Protein AF-A0AA39TX56-F1 (afdb_monomer_lite)

Foldseek 3Di:
DQPLVVCLQVQREDPVVNVVVVHNHPHYDDPRPPDDDDDDDDDDDDPPDDDDVVCPVVVVVVCVPPNDDPNVDPPCPDDDDDDDDPVVVVVVVVVVVD

Secondary structure (DSSP, 8-state):
--HHHHHHHTTBS-HHHHGGGTPPPSB--TTTTT------------S-----TTHHHHHHHHHHHH--GGGGS-S----------HHHHHHHHHHH--

InterPro domains:
  IPR036188 FAD/NAD(P)-binding domain superfamily [G3DSA:3.50.50.60] (1-83)

pLDDT: mean 83.24, std 12.74, range [39.47, 95.5]

Radius of gyration: 24.63 Å; chains: 1; bounding box: 46×44×55 Å

Sequence (98 aa):
MDSSLILERSGIGAASILVKFGIKQVVDLPGGGKEYNDHANTVTTEAISSKHPELWDQLSRQCDMDGSRLMGGNGVDAVIKICPWEDEYWKELCRQTG

Structure (mmCIF, N/C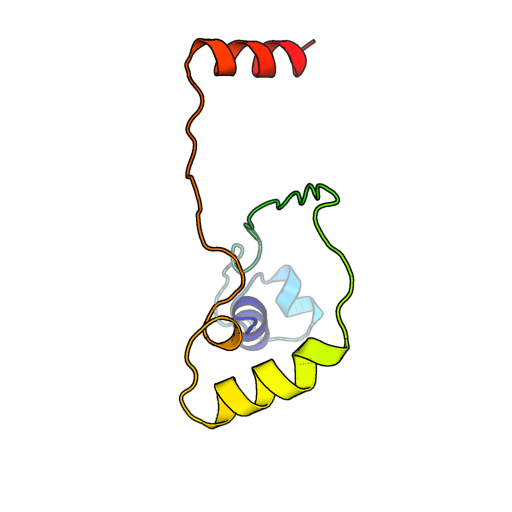A/C/O backbone):
data_AF-A0AA39TX56-F1
#
_entry.id   AF-A0AA39TX56-F1
#
loop_
_atom_site.group_PDB
_atom_site.id
_atom_site.type_symbol
_atom_site.label_atom_id
_atom_site.label_alt_id
_atom_site.label_comp_id
_atom_site.label_asym_id
_atom_site.label_entity_id
_atom_site.label_seq_id
_atom_site.pdbx_PDB_ins_code
_atom_site.Cartn_x
_atom_site.Cartn_y
_atom_site.Cartn_z
_atom_site.occupancy
_atom_site.B_iso_or_equiv
_atom_site.auth_seq_id
_atom_site.auth_comp_id
_atom_site.auth_asym_id
_atom_site.auth_atom_id
_atom_site.pdbx_PDB_model_num
ATOM 1 N N . MET A 1 1 ? -7.952 -9.279 1.676 1.00 51.56 1 MET A N 1
ATOM 2 C CA . MET A 1 1 ? -8.794 -10.152 2.524 1.00 51.56 1 MET A CA 1
ATOM 3 C C . MET A 1 1 ? -8.949 -9.452 3.859 1.00 51.56 1 MET A C 1
ATOM 5 O O . MET A 1 1 ? -7.935 -9.035 4.399 1.00 51.56 1 MET A O 1
ATOM 9 N N . ASP A 1 2 ? -10.175 -9.265 4.338 1.00 78.75 2 ASP A N 1
ATOM 10 C CA . ASP A 1 2 ? -10.456 -8.477 5.543 1.00 78.75 2 ASP A CA 1
ATOM 11 C C . ASP A 1 2 ? -10.579 -9.397 6.768 1.00 78.75 2 ASP A C 1
ATOM 13 O O . ASP A 1 2 ? -11.634 -9.973 7.044 1.00 78.75 2 ASP A O 1
ATOM 17 N N . SER A 1 3 ? -9.452 -9.630 7.441 1.00 85.50 3 SER A N 1
ATOM 18 C CA . SER A 1 3 ? -9.358 -10.552 8.578 1.00 85.50 3 SER A CA 1
ATOM 19 C C . SER A 1 3 ? -10.144 -10.064 9.795 1.00 85.50 3 SER A C 1
ATOM 21 O O . SER A 1 3 ? -10.747 -10.882 10.490 1.00 85.50 3 SER A O 1
ATOM 23 N N . SER A 1 4 ? -10.202 -8.750 10.022 1.00 87.12 4 SER A N 1
ATOM 24 C CA . SER A 1 4 ? -10.956 -8.145 11.125 1.00 87.12 4 SER A CA 1
ATOM 25 C C . SER A 1 4 ? -12.456 -8.422 10.991 1.00 87.12 4 SER A C 1
ATOM 27 O O . SER A 1 4 ? -13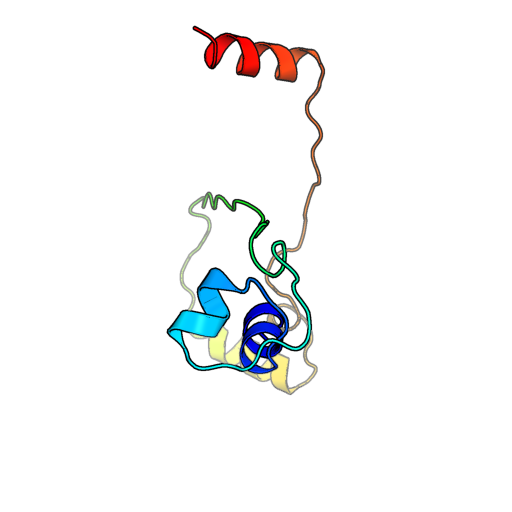.083 -8.880 11.944 1.00 87.12 4 SER A O 1
ATOM 29 N N . LEU A 1 5 ? -13.021 -8.271 9.786 1.00 89.12 5 LEU A N 1
ATOM 30 C CA . LEU A 1 5 ? -14.440 -8.566 9.539 1.00 89.12 5 LEU A CA 1
ATOM 31 C C . LEU A 1 5 ? -14.793 -10.051 9.712 1.00 89.12 5 LEU A C 1
ATOM 33 O O . LEU A 1 5 ? -15.907 -10.388 10.123 1.00 89.12 5 LEU A O 1
ATOM 37 N N . ILE A 1 6 ? -13.866 -10.962 9.398 1.00 91.56 6 ILE A N 1
ATOM 38 C CA . ILE A 1 6 ? -14.070 -12.402 9.618 1.00 91.56 6 ILE A CA 1
ATOM 39 C C . ILE A 1 6 ? -14.151 -12.708 11.119 1.00 91.56 6 ILE A C 1
ATOM 41 O O . ILE A 1 6 ? -15.013 -13.487 11.535 1.00 91.56 6 ILE A O 1
ATOM 45 N N . LEU A 1 7 ? -13.293 -12.087 11.932 1.00 90.19 7 LEU A N 1
ATOM 46 C CA . LEU A 1 7 ? -13.290 -12.262 13.386 1.00 90.19 7 LEU A CA 1
ATOM 47 C C . LEU A 1 7 ? -14.592 -11.758 14.015 1.00 90.19 7 LEU A C 1
ATOM 49 O O . LEU A 1 7 ? -15.234 -12.508 14.752 1.00 90.19 7 LEU A O 1
ATOM 53 N N . GLU A 1 8 ? -15.047 -10.558 13.652 1.00 89.69 8 GLU A N 1
ATOM 54 C CA . GLU A 1 8 ? -16.288 -9.994 14.196 1.00 89.69 8 GLU A CA 1
ATOM 55 C C . GLU A 1 8 ? -17.505 -10.864 13.857 1.00 89.69 8 GLU A C 1
ATOM 57 O O . GLU A 1 8 ? -18.311 -11.188 14.729 1.00 89.69 8 GLU A O 1
ATOM 62 N N . ARG A 1 9 ? -17.603 -11.352 12.613 1.00 91.06 9 ARG A N 1
ATOM 63 C CA . ARG A 1 9 ? -18.669 -12.285 12.201 1.00 91.06 9 ARG A CA 1
ATOM 64 C C . ARG A 1 9 ? -18.588 -13.649 12.885 1.00 91.06 9 ARG A C 1
ATOM 66 O O . ARG A 1 9 ? -19.598 -14.343 12.971 1.00 91.06 9 ARG A O 1
ATOM 73 N N . SER A 1 10 ? -17.412 -14.014 13.388 1.00 92.38 10 SER A N 1
ATOM 74 C CA . SER A 1 10 ? -17.182 -15.225 14.184 1.00 92.38 10 SER A CA 1
ATOM 75 C C . SER A 1 10 ? -17.427 -15.006 15.685 1.00 92.38 10 SER A C 1
ATOM 77 O O . SER A 1 10 ? -17.201 -15.915 16.480 1.00 92.38 10 SER A O 1
ATOM 79 N N . GLY A 1 11 ? -17.885 -13.815 16.092 1.00 89.31 11 GLY A N 1
ATOM 80 C CA . GLY A 1 11 ? -18.132 -13.467 17.492 1.00 89.31 11 GLY A CA 1
ATOM 81 C C . GLY A 1 11 ? -16.875 -13.072 18.268 1.00 89.31 11 GLY A C 1
ATOM 82 O O . GLY A 1 11 ? -16.897 -13.074 19.498 1.00 89.31 11 GLY A O 1
ATOM 83 N N . ILE A 1 12 ? -15.781 -12.744 17.578 1.00 91.06 12 ILE A N 1
ATOM 84 C CA . ILE A 1 12 ? -14.512 -12.307 18.169 1.00 91.06 12 ILE A CA 1
ATOM 85 C C . ILE A 1 12 ? -14.346 -10.815 17.880 1.00 91.06 12 ILE A C 1
ATOM 87 O O . ILE A 1 12 ? -14.022 -10.421 16.764 1.00 91.06 12 ILE A O 1
ATOM 91 N N . GLY A 1 13 ? -14.594 -9.973 18.879 1.00 88.44 13 GLY A N 1
ATOM 92 C CA . GLY A 1 13 ? -14.597 -8.521 18.709 1.00 88.44 13 GLY A CA 1
ATOM 93 C C . GLY A 1 13 ? -15.285 -7.807 19.866 1.00 88.44 13 GLY A C 1
ATOM 94 O O . GLY A 1 13 ? -15.666 -8.437 20.854 1.00 88.44 13 GLY A O 1
ATOM 95 N N . ALA A 1 14 ? -15.440 -6.489 19.753 1.00 90.00 14 ALA A N 1
ATOM 96 C CA . ALA A 1 14 ? -16.028 -5.675 20.813 1.00 90.00 14 ALA A CA 1
ATOM 97 C C . ALA A 1 14 ? -17.519 -5.991 21.021 1.00 90.00 14 ALA A C 1
ATOM 99 O O . ALA A 1 14 ? -18.316 -5.919 20.081 1.00 90.00 14 ALA A O 1
ATOM 100 N N . ALA A 1 15 ? -17.925 -6.235 22.271 1.00 88.75 15 ALA A N 1
ATOM 101 C CA . ALA A 1 15 ? -19.318 -6.544 22.622 1.00 88.75 15 ALA A CA 1
ATOM 102 C C . ALA A 1 15 ? -20.324 -5.499 22.100 1.00 88.75 15 ALA A C 1
ATOM 104 O O . ALA A 1 15 ? -21.400 -5.843 21.611 1.00 88.75 15 ALA A O 1
ATOM 105 N N . SER A 1 16 ? -19.952 -4.215 22.142 1.00 89.19 16 SER A N 1
ATOM 106 C CA . SER A 1 16 ? -20.783 -3.098 21.673 1.00 89.19 16 SER A CA 1
ATOM 107 C C . SER A 1 16 ? -21.072 -3.124 20.169 1.00 89.19 16 SER A C 1
ATOM 109 O O . SER A 1 16 ? -22.058 -2.528 19.732 1.00 89.19 16 SER A O 1
ATOM 111 N N . ILE A 1 17 ? -20.230 -3.796 19.379 1.00 88.31 17 ILE A N 1
ATOM 112 C CA . ILE A 1 17 ? -20.429 -4.015 17.944 1.00 88.31 17 ILE A CA 1
ATOM 113 C C . ILE A 1 17 ? -21.244 -5.295 17.749 1.00 88.31 17 ILE A C 1
ATOM 115 O O . ILE A 1 17 ? -22.297 -5.254 17.121 1.00 88.31 17 ILE A O 1
ATOM 119 N N . LEU A 1 18 ? -20.824 -6.408 18.360 1.00 91.38 18 LEU A N 1
ATOM 120 C CA . LEU A 1 18 ? -21.450 -7.724 18.175 1.00 91.38 18 LEU A CA 1
ATOM 121 C C . LEU A 1 18 ? -22.933 -7.756 18.584 1.00 91.38 18 LEU A C 1
ATOM 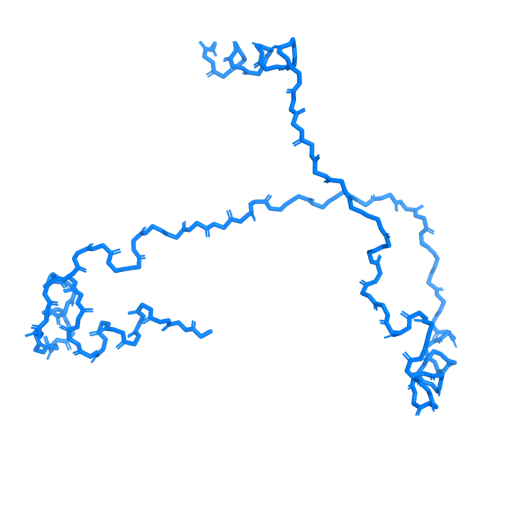123 O O . LEU A 1 18 ? -23.758 -8.316 17.860 1.00 91.38 18 LEU A O 1
ATOM 127 N N . VAL A 1 19 ? -23.295 -7.090 19.690 1.00 92.12 19 VAL A N 1
ATOM 128 C CA . VAL A 1 19 ? -24.687 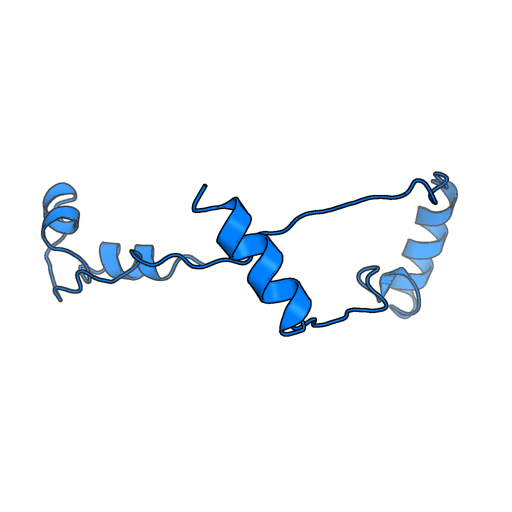-6.994 20.172 1.00 92.12 19 VAL A CA 1
ATOM 129 C C . VAL A 1 19 ? -25.595 -6.296 19.158 1.00 92.12 19 VAL A C 1
ATOM 131 O O . VAL A 1 19 ? -26.734 -6.721 18.973 1.00 92.12 19 VAL A O 1
ATOM 134 N N . LYS A 1 20 ? -25.101 -5.269 18.450 1.00 92.12 20 LYS A N 1
ATOM 135 C CA . LYS A 1 20 ? -25.890 -4.550 17.432 1.00 92.12 20 LYS A CA 1
ATOM 136 C C . LYS A 1 20 ? -26.285 -5.448 16.260 1.00 92.12 20 LYS A C 1
ATOM 138 O O . LYS A 1 20 ? -27.311 -5.204 15.635 1.00 92.12 20 LYS A O 1
ATOM 143 N N . PHE A 1 21 ? -25.486 -6.475 15.982 1.00 92.25 21 PHE A N 1
ATOM 144 C CA . PHE A 1 21 ? -25.690 -7.399 14.867 1.00 92.25 21 PHE A CA 1
ATOM 145 C C . PHE A 1 21 ? -26.235 -8.767 15.301 1.00 92.25 21 PHE A C 1
ATOM 147 O O . PHE A 1 21 ? -26.311 -9.679 14.482 1.00 92.25 21 PHE A O 1
ATOM 154 N N . GLY A 1 22 ? -26.625 -8.928 16.572 1.00 92.69 22 GLY A N 1
ATOM 155 C CA . GLY A 1 22 ? -27.171 -10.189 17.086 1.00 92.69 22 GLY A CA 1
ATOM 156 C C . GLY A 1 22 ? -26.162 -11.341 17.099 1.00 92.69 22 GLY A C 1
ATOM 157 O O . GLY A 1 22 ? -26.556 -12.507 17.094 1.00 92.69 22 GLY A O 1
ATOM 158 N N . ILE A 1 23 ? -24.862 -11.036 17.101 1.00 93.56 23 ILE A N 1
ATOM 159 C CA . ILE A 1 23 ? -23.802 -12.042 17.091 1.00 93.56 23 ILE A CA 1
ATOM 160 C C . ILE A 1 23 ? -23.480 -12.418 18.534 1.00 93.56 23 ILE A C 1
ATOM 162 O O . ILE A 1 23 ? -23.156 -11.562 19.360 1.00 93.56 23 ILE A O 1
ATOM 166 N N . LYS A 1 24 ? -23.538 -13.718 18.844 1.00 94.31 24 LYS A N 1
ATOM 167 C CA . LYS A 1 24 ? -23.096 -14.227 20.144 1.00 94.31 24 LYS A CA 1
ATOM 168 C C . LYS A 1 24 ? -21.591 -14.010 20.272 1.00 94.31 24 LYS A C 1
ATOM 170 O O . LYS A 1 24 ? -20.815 -14.573 19.505 1.00 94.31 24 LYS A O 1
ATOM 175 N N . GLN A 1 25 ? -21.192 -13.234 21.271 1.00 92.12 25 GLN A N 1
ATOM 176 C CA . GLN A 1 25 ? -19.784 -13.033 21.570 1.00 92.12 25 GLN A CA 1
ATOM 177 C C . GLN A 1 25 ? -19.145 -14.340 22.061 1.00 92.12 25 GLN A C 1
ATOM 179 O O . GLN A 1 25 ? -19.660 -15.001 22.966 1.00 92.12 25 GLN A O 1
ATOM 184 N N . VAL A 1 26 ? -18.029 -14.701 21.434 1.00 93.62 26 VAL A N 1
ATOM 185 C CA . VAL A 1 26 ? -17.161 -15.827 21.790 1.00 93.62 26 VAL A CA 1
ATOM 186 C C . VAL A 1 26 ? -15.950 -15.314 22.568 1.00 93.62 26 VAL A C 1
ATOM 188 O O . VAL A 1 26 ? -15.622 -15.872 23.610 1.00 93.62 26 VAL A O 1
ATOM 191 N N . VAL A 1 27 ? -15.316 -14.234 22.094 1.00 90.69 27 VAL A N 1
ATOM 192 C CA . VAL A 1 27 ? -14.167 -13.586 22.746 1.00 90.69 27 VAL A CA 1
ATOM 193 C C . VAL A 1 27 ? -14.311 -12.070 22.644 1.00 90.69 27 VAL A C 1
ATOM 195 O O . VAL A 1 27 ? -14.583 -11.539 21.565 1.00 90.69 27 VAL A O 1
ATOM 198 N N . ASP A 1 28 ? -14.104 -11.369 23.758 1.00 88.00 28 ASP A N 1
ATOM 199 C CA . ASP A 1 28 ? -14.047 -9.908 23.773 1.00 88.00 28 ASP A CA 1
ATOM 200 C C . ASP A 1 28 ? -12.642 -9.430 23.401 1.00 88.00 28 ASP A C 1
ATOM 202 O O . ASP A 1 28 ? -11.689 -9.595 24.161 1.00 88.00 28 ASP A O 1
ATOM 206 N N . LEU A 1 29 ? -12.512 -8.869 22.197 1.00 84.62 29 LEU A N 1
ATOM 207 C CA . LEU A 1 29 ? -11.252 -8.341 21.678 1.00 84.62 29 LEU A CA 1
ATOM 208 C C . LEU A 1 29 ? -11.460 -6.902 21.183 1.00 84.62 29 LEU A C 1
ATOM 210 O O . LEU A 1 29 ? -11.663 -6.673 19.989 1.00 84.62 29 LEU A O 1
ATOM 214 N N . PRO A 1 30 ? -11.413 -5.902 22.080 1.00 71.06 30 PRO A N 1
ATOM 215 C CA . PRO A 1 30 ? -11.781 -4.529 21.752 1.00 71.06 30 PRO A CA 1
ATOM 216 C C . PRO A 1 30 ? -10.779 -3.800 20.845 1.00 71.06 30 PRO A C 1
ATOM 218 O O . PRO A 1 30 ? -11.076 -2.672 20.461 1.00 71.06 30 PRO A O 1
ATOM 221 N N . GLY A 1 31 ? -9.624 -4.393 20.518 1.00 67.94 31 GLY A N 1
ATOM 222 C CA . GLY A 1 31 ? -8.612 -3.832 19.610 1.00 67.94 31 GLY A CA 1
ATOM 223 C C . GLY A 1 31 ? -8.647 -4.386 18.180 1.00 67.94 31 GLY A C 1
ATOM 224 O O . GLY A 1 31 ? -7.952 -3.861 17.314 1.00 67.94 31 GLY A O 1
ATOM 225 N N . GLY A 1 32 ? -9.451 -5.424 17.911 1.00 69.75 32 GLY A N 1
ATOM 226 C CA . GLY A 1 32 ? -9.564 -5.999 16.570 1.00 69.75 32 GLY A CA 1
ATOM 227 C C . GLY A 1 32 ? -10.046 -4.948 15.568 1.00 69.75 32 GLY A C 1
ATOM 228 O O . GLY A 1 32 ? -11.141 -4.419 15.718 1.00 69.75 32 GLY A O 1
ATOM 229 N N . GLY A 1 33 ? -9.209 -4.603 14.587 1.00 68.44 33 GLY A N 1
ATOM 230 C CA . GLY A 1 33 ? -9.559 -3.675 13.506 1.00 68.44 33 GLY A CA 1
ATOM 231 C C . GLY A 1 33 ? -9.547 -2.175 13.839 1.00 68.44 33 GLY A C 1
ATOM 232 O O . GLY A 1 33 ? -9.916 -1.389 12.973 1.00 68.44 33 GLY A O 1
ATOM 233 N N . LYS A 1 34 ? -9.128 -1.745 15.041 1.00 75.69 34 LYS A N 1
ATOM 234 C CA . LYS A 1 34 ? -9.162 -0.313 15.424 1.00 75.69 34 LYS A CA 1
ATOM 235 C C . LYS A 1 34 ? -7.955 0.513 14.987 1.00 75.69 34 LYS A C 1
ATOM 237 O O . LYS A 1 34 ? -8.092 1.711 14.767 1.00 75.69 34 LYS A O 1
ATOM 242 N N . GLU A 1 35 ? -6.789 -0.108 14.871 1.00 83.44 35 GLU A N 1
ATOM 243 C CA . GLU A 1 35 ? -5.533 0.574 14.541 1.00 83.44 35 GLU A CA 1
ATOM 244 C C . GLU A 1 35 ? -5.136 0.267 13.099 1.00 83.44 35 GLU A C 1
ATOM 246 O O . GLU A 1 35 ? -4.181 -0.462 12.823 1.00 83.44 35 GLU A O 1
ATOM 251 N N . TYR A 1 36 ? -5.920 0.800 12.160 1.00 83.81 36 TYR A N 1
ATOM 252 C CA . TYR A 1 36 ? -5.554 0.729 10.754 1.00 83.81 36 TYR A CA 1
ATOM 253 C C . TYR A 1 36 ? -4.360 1.651 10.495 1.00 83.81 36 TYR A C 1
ATOM 255 O O . TYR A 1 36 ? -4.456 2.865 10.657 1.00 83.81 36 TYR A O 1
ATOM 263 N N . ASN A 1 37 ? -3.237 1.056 10.106 1.00 88.12 37 ASN A N 1
ATOM 264 C CA . ASN A 1 37 ? -2.019 1.763 9.739 1.00 88.12 37 ASN A CA 1
ATOM 265 C C . ASN A 1 37 ? -1.731 1.491 8.263 1.00 88.12 37 ASN A C 1
ATOM 267 O O . ASN A 1 37 ? -1.727 0.333 7.842 1.00 88.12 37 ASN A O 1
ATOM 271 N N . ASP A 1 38 ? -1.472 2.550 7.501 1.00 92.25 38 ASP A N 1
ATOM 272 C CA . ASP A 1 38 ? -1.079 2.473 6.094 1.00 92.25 38 ASP A CA 1
ATOM 273 C C . ASP A 1 38 ? 0.004 3.517 5.782 1.00 92.25 38 ASP A C 1
ATOM 275 O O . ASP A 1 38 ? 0.262 4.430 6.571 1.00 92.25 38 ASP A O 1
ATOM 279 N N . HIS A 1 39 ? 0.650 3.380 4.628 1.00 92.19 39 HIS A N 1
ATOM 280 C CA . HIS A 1 39 ? 1.606 4.349 4.114 1.00 92.19 39 HIS A CA 1
ATOM 281 C C . HIS A 1 39 ? 0.861 5.474 3.393 1.00 92.19 39 HIS A C 1
ATOM 283 O O . HIS A 1 39 ? 0.181 5.253 2.389 1.00 92.19 39 HIS A O 1
ATOM 289 N N . ALA A 1 40 ? 1.018 6.706 3.877 1.00 93.12 40 ALA A N 1
ATOM 290 C CA . ALA A 1 40 ? 0.538 7.879 3.161 1.00 93.12 40 ALA A CA 1
ATOM 291 C C . ALA A 1 40 ? 1.395 8.100 1.904 1.00 93.12 40 ALA A C 1
ATOM 293 O O . ALA A 1 40 ? 2.577 8.431 1.997 1.00 93.12 40 ALA A O 1
ATOM 294 N N . ASN A 1 41 ? 0.792 7.912 0.730 1.00 92.50 41 ASN A N 1
ATOM 295 C CA . ASN A 1 41 ? 1.481 8.039 -0.550 1.00 92.50 41 ASN A CA 1
ATOM 296 C C . ASN A 1 41 ? 1.214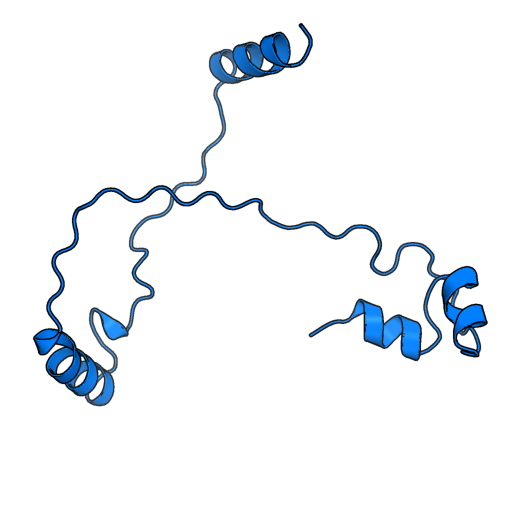 9.400 -1.202 1.00 92.50 41 ASN A C 1
ATOM 298 O O . ASN A 1 41 ? 0.067 9.832 -1.313 1.00 92.50 41 ASN A O 1
ATOM 302 N N . THR A 1 42 ? 2.275 10.016 -1.722 1.00 93.06 42 THR A N 1
ATOM 303 C CA . THR A 1 42 ? 2.215 11.222 -2.559 1.00 93.06 42 THR A CA 1
ATOM 304 C C . THR A 1 42 ? 2.873 10.915 -3.898 1.00 93.06 42 THR A C 1
ATOM 306 O O . THR A 1 42 ? 3.967 10.357 -3.931 1.00 93.06 42 THR A O 1
ATOM 309 N N . VAL A 1 43 ? 2.220 11.279 -5.004 1.00 90.75 43 VAL A N 1
ATOM 310 C CA . VAL A 1 43 ? 2.742 11.059 -6.360 1.00 90.75 43 VAL A CA 1
ATOM 311 C C . VAL A 1 43 ? 3.012 12.405 -7.017 1.00 90.75 43 VAL A C 1
ATOM 313 O O . VAL A 1 43 ? 2.094 13.194 -7.230 1.00 90.75 43 VAL A O 1
ATOM 316 N N . THR A 1 44 ? 4.271 12.653 -7.364 1.00 88.19 44 THR A N 1
ATOM 317 C CA . THR A 1 44 ? 4.688 13.799 -8.175 1.00 88.19 44 THR A CA 1
ATOM 318 C C . THR A 1 44 ? 5.147 13.304 -9.537 1.00 88.19 44 THR A C 1
ATOM 320 O O . THR A 1 44 ? 6.015 12.439 -9.624 1.00 88.19 44 THR A O 1
ATOM 323 N N . THR A 1 45 ? 4.558 13.838 -10.605 1.00 84.94 45 THR A N 1
ATOM 324 C CA . THR A 1 45 ? 4.883 13.452 -11.982 1.00 84.94 45 THR A CA 1
ATOM 325 C C . THR A 1 45 ? 5.540 14.609 -12.713 1.00 84.94 45 THR A C 1
ATOM 327 O O . THR A 1 45 ? 4.953 15.687 -12.808 1.00 84.94 45 THR A O 1
ATOM 330 N N . GLU A 1 46 ? 6.705 14.367 -13.298 1.00 84.12 46 GLU A N 1
ATOM 331 C CA . GLU A 1 46 ? 7.288 15.260 -14.295 1.00 84.12 46 GLU A CA 1
ATOM 332 C C . GLU A 1 46 ? 6.877 14.794 -15.696 1.00 84.12 46 GLU A C 1
ATOM 334 O O . GLU A 1 46 ? 6.790 13.594 -15.974 1.00 84.12 46 GLU A O 1
ATOM 339 N N . ALA A 1 47 ? 6.576 15.735 -16.592 1.00 77.06 47 ALA A N 1
ATOM 340 C CA . ALA A 1 47 ? 6.157 15.417 -17.952 1.00 77.06 47 ALA A CA 1
ATOM 341 C C . ALA A 1 47 ? 7.363 14.965 -18.793 1.00 77.06 47 ALA A C 1
ATOM 343 O O . ALA A 1 47 ? 7.985 15.763 -19.486 1.00 77.06 47 ALA A O 1
ATOM 344 N N . ILE A 1 48 ? 7.680 13.671 -18.725 1.00 70.12 48 ILE A N 1
ATOM 345 C CA . ILE A 1 48 ? 8.724 13.024 -19.542 1.00 70.12 48 ILE A CA 1
ATOM 346 C C . ILE A 1 48 ? 8.096 12.037 -20.552 1.00 70.12 48 ILE A C 1
ATOM 348 O O . ILE A 1 48 ? 8.787 11.390 -21.333 1.00 70.12 48 ILE A O 1
ATOM 352 N N . SER A 1 49 ? 6.764 11.915 -20.582 1.00 65.38 49 SER A N 1
ATOM 353 C CA . SER A 1 49 ? 6.069 10.922 -21.404 1.00 65.38 49 SER A CA 1
ATOM 354 C C . SER A 1 49 ? 5.512 11.495 -22.710 1.00 65.38 49 SER A C 1
ATOM 356 O O . SER A 1 49 ? 4.825 12.515 -22.739 1.00 65.38 49 SER A O 1
ATOM 358 N N . SER A 1 50 ? 5.768 10.777 -23.804 1.00 71.81 50 SER A N 1
ATOM 359 C CA . SER A 1 50 ? 5.007 10.866 -25.055 1.00 71.81 50 SER A CA 1
ATOM 360 C C . SER A 1 50 ? 4.181 9.590 -25.207 1.00 71.81 50 SER A C 1
ATOM 362 O O . SER A 1 50 ? 4.636 8.503 -24.850 1.00 71.81 50 SER A O 1
ATOM 364 N N . LYS A 1 51 ? 2.938 9.705 -25.684 1.00 76.94 51 LYS A N 1
ATOM 365 C CA . LYS A 1 51 ? 2.075 8.534 -25.893 1.00 76.94 51 LYS A CA 1
ATOM 366 C C . LYS A 1 51 ? 2.471 7.837 -27.193 1.00 76.94 51 LYS A C 1
ATOM 368 O O . LYS A 1 51 ? 2.375 8.449 -28.250 1.00 76.94 51 LYS A O 1
ATOM 373 N N . HIS A 1 52 ? 2.827 6.560 -27.090 1.00 83.44 52 HIS A N 1
ATOM 374 C CA . HIS A 1 52 ? 3.193 5.692 -28.211 1.00 83.44 52 HIS A CA 1
ATOM 375 C C . HIS A 1 52 ? 2.286 4.453 -28.239 1.00 83.44 52 HIS A C 1
ATOM 377 O O . HIS A 1 52 ? 2.693 3.372 -27.804 1.00 83.44 52 HIS A O 1
ATOM 383 N N . PRO A 1 53 ? 1.012 4.603 -28.649 1.00 81.62 53 PRO A N 1
ATOM 384 C CA . PRO A 1 53 ? 0.049 3.502 -28.659 1.00 81.62 53 PRO A CA 1
ATOM 385 C C . PRO A 1 53 ? 0.486 2.319 -29.539 1.00 81.62 53 PRO A C 1
ATOM 387 O O . PRO A 1 53 ? 0.086 1.190 -29.280 1.00 81.62 53 PRO A O 1
ATOM 390 N N . GLU A 1 54 ? 1.336 2.553 -30.536 1.00 85.19 54 GLU A N 1
ATOM 391 C CA . GLU A 1 54 ? 1.919 1.532 -31.406 1.00 85.19 54 GLU A CA 1
ATOM 392 C C . GLU A 1 54 ? 2.814 0.523 -30.669 1.00 85.19 54 GLU A C 1
ATOM 394 O O . GLU A 1 54 ? 3.006 -0.593 -31.150 1.00 85.19 54 GLU A O 1
ATOM 399 N N . LEU A 1 55 ? 3.345 0.878 -29.493 1.00 87.94 55 LEU A N 1
ATOM 400 C CA . LEU A 1 55 ? 4.234 -0.004 -28.733 1.00 87.94 55 LEU A CA 1
ATOM 401 C C . LEU A 1 55 ? 3.482 -1.143 -28.033 1.00 87.94 55 LEU A C 1
ATOM 403 O O . LEU A 1 55 ? 4.099 -2.159 -27.716 1.00 87.94 55 LEU A O 1
ATOM 407 N N . TRP A 1 56 ? 2.168 -1.023 -27.818 1.00 87.50 56 TRP A N 1
ATOM 408 C CA . TRP A 1 56 ? 1.391 -2.028 -27.083 1.00 87.50 56 TRP A CA 1
ATOM 409 C C . TRP A 1 56 ? 1.428 -3.411 -27.738 1.00 87.50 56 TRP A C 1
ATOM 411 O O . TRP A 1 56 ? 1.672 -4.402 -27.047 1.00 87.50 56 TRP A O 1
ATOM 421 N N . ASP A 1 57 ? 1.262 -3.486 -29.059 1.00 90.31 57 ASP A N 1
ATOM 422 C CA . ASP A 1 57 ? 1.297 -4.758 -29.792 1.00 90.31 57 ASP A CA 1
ATOM 423 C C . ASP A 1 57 ? 2.683 -5.410 -29.726 1.00 90.31 57 ASP A C 1
ATOM 425 O O . ASP A 1 57 ? 2.806 -6.627 -29.567 1.00 90.31 57 ASP A O 1
ATOM 429 N N . GLN A 1 58 ? 3.743 -4.604 -29.827 1.00 89.56 58 GLN A N 1
ATOM 430 C CA . GLN A 1 58 ? 5.120 -5.087 -29.759 1.00 89.56 58 GLN A CA 1
ATOM 431 C C . GLN A 1 58 ? 5.456 -5.625 -28.364 1.00 89.56 58 GLN A C 1
ATOM 433 O O . GLN A 1 58 ? 6.013 -6.718 -28.241 1.00 89.56 58 GLN A O 1
ATOM 438 N N . LEU A 1 59 ? 5.113 -4.868 -27.320 1.00 89.94 59 LEU A N 1
ATOM 439 C CA . LEU A 1 59 ? 5.385 -5.224 -25.930 1.00 89.94 59 LEU A CA 1
ATOM 440 C C . LEU A 1 59 ? 4.585 -6.452 -25.484 1.00 89.94 59 LEU A C 1
ATOM 442 O O . LEU A 1 59 ? 5.133 -7.306 -24.790 1.00 89.94 59 LEU A O 1
ATOM 446 N N . SER A 1 60 ? 3.335 -6.582 -25.936 1.00 89.44 60 SER A N 1
ATOM 447 C CA . SER A 1 60 ? 2.490 -7.744 -25.632 1.00 89.44 60 SER A CA 1
ATOM 448 C C . SER A 1 60 ? 3.053 -9.023 -26.252 1.00 89.44 60 SER A C 1
ATOM 450 O O . SER A 1 60 ? 3.262 -10.003 -25.546 1.00 89.44 60 SER A O 1
ATOM 452 N N . ARG A 1 61 ? 3.423 -8.994 -27.544 1.00 90.38 61 ARG A N 1
ATOM 453 C CA . ARG A 1 61 ? 4.050 -10.153 -28.208 1.00 90.38 61 ARG A CA 1
ATOM 454 C C . ARG A 1 61 ? 5.353 -10.564 -27.538 1.00 90.38 61 ARG A C 1
ATOM 456 O O . ARG A 1 61 ? 5.638 -11.750 -27.432 1.00 90.38 61 ARG A O 1
ATOM 463 N N . GLN A 1 62 ? 6.161 -9.593 -27.113 1.00 88.06 62 GLN A N 1
ATOM 464 C CA . GLN A 1 62 ? 7.382 -9.891 -26.377 1.00 88.06 62 GLN A CA 1
ATOM 465 C C . GLN A 1 62 ? 7.080 -10.566 -25.030 1.00 88.06 62 GLN A C 1
ATOM 467 O O . GLN A 1 62 ? 7.706 -11.571 -24.706 1.00 88.06 62 GLN A O 1
ATOM 472 N N . CYS A 1 63 ? 6.095 -10.059 -24.289 1.00 90.56 63 CYS A N 1
ATOM 473 C CA . CYS A 1 63 ? 5.657 -10.669 -23.039 1.00 90.56 63 CYS A CA 1
ATOM 474 C C . CYS A 1 63 ? 5.201 -12.126 -23.234 1.00 90.56 63 CYS A C 1
ATOM 476 O O . CYS A 1 63 ? 5.586 -12.985 -22.445 1.00 90.56 63 CYS A O 1
ATOM 478 N N . ASP A 1 64 ? 4.445 -12.419 -24.297 1.00 92.25 64 ASP A N 1
ATOM 479 C CA . ASP A 1 64 ? 3.956 -13.774 -24.596 1.00 92.25 64 ASP A CA 1
ATOM 480 C C . ASP A 1 64 ? 5.077 -14.755 -24.970 1.00 92.25 64 ASP A C 1
ATOM 482 O O . ASP A 1 64 ? 4.962 -15.955 -24.721 1.00 92.25 64 ASP A O 1
ATOM 486 N N . MET A 1 65 ? 6.156 -14.266 -25.589 1.00 91.12 65 MET A N 1
ATOM 487 C CA . MET A 1 65 ? 7.272 -15.115 -26.012 1.00 91.12 65 MET A CA 1
ATOM 488 C C . MET A 1 65 ? 8.144 -15.568 -24.842 1.00 91.12 65 MET A C 1
ATOM 490 O O . MET A 1 65 ? 8.502 -16.743 -24.773 1.00 91.12 65 MET A O 1
ATOM 494 N N . ASP A 1 66 ? 8.539 -14.648 -23.960 1.00 88.62 66 ASP A N 1
ATOM 495 C CA . ASP A 1 66 ? 9.524 -14.945 -22.912 1.00 88.62 66 ASP A CA 1
ATOM 496 C C . ASP A 1 66 ? 9.315 -14.191 -21.590 1.00 88.62 66 ASP A C 1
ATOM 498 O O . ASP A 1 66 ? 10.091 -14.380 -20.652 1.00 88.62 66 ASP A O 1
ATOM 502 N N . GLY A 1 67 ? 8.286 -13.342 -21.490 1.00 86.06 67 GLY A N 1
ATOM 503 C CA . GLY A 1 67 ? 8.012 -12.527 -20.302 1.00 86.06 67 GLY A CA 1
ATOM 504 C C . GLY A 1 67 ? 9.120 -11.526 -19.954 1.00 86.06 67 GLY A C 1
ATOM 505 O O . GLY A 1 67 ? 9.126 -10.971 -18.856 1.00 86.06 67 GLY A O 1
ATOM 506 N N . SER A 1 68 ? 10.084 -11.311 -20.852 1.00 83.00 68 SER A N 1
ATOM 507 C CA . SER A 1 68 ? 11.263 -10.493 -20.591 1.00 83.00 68 SER A CA 1
ATOM 508 C C . SER A 1 68 ? 11.034 -9.010 -20.907 1.00 83.00 68 SER A C 1
ATOM 510 O O . SER A 1 68 ? 10.071 -8.607 -21.563 1.00 83.00 68 SER A O 1
ATOM 512 N N . ARG A 1 69 ? 11.997 -8.180 -20.483 1.00 84.25 69 ARG A N 1
ATOM 513 C CA . ARG A 1 69 ? 12.057 -6.727 -20.725 1.00 84.25 69 ARG A CA 1
ATOM 514 C C . ARG A 1 69 ? 10.910 -5.959 -20.057 1.00 84.25 69 ARG A C 1
ATOM 516 O O . ARG A 1 69 ? 10.564 -6.243 -18.918 1.00 84.25 69 ARG A O 1
ATOM 523 N N . LEU A 1 70 ? 10.390 -4.929 -20.727 1.00 88.19 70 LEU A N 1
ATOM 524 C CA . LEU A 1 70 ? 9.580 -3.867 -20.126 1.00 88.19 70 LEU A CA 1
ATOM 525 C C . LEU A 1 70 ? 8.296 -4.384 -19.462 1.00 88.19 70 LEU A C 1
ATOM 527 O O . LEU A 1 70 ? 7.947 -3.907 -18.390 1.00 88.19 70 LEU A O 1
ATOM 531 N N . MET A 1 71 ? 7.633 -5.384 -20.051 1.00 89.38 71 MET A N 1
ATOM 532 C CA . MET A 1 71 ? 6.407 -5.971 -19.485 1.00 89.38 71 MET A CA 1
ATOM 533 C C . MET A 1 71 ? 6.673 -6.961 -18.342 1.00 89.38 71 MET A C 1
ATOM 535 O O . MET A 1 71 ? 5.743 -7.333 -17.634 1.00 89.38 71 MET A O 1
ATOM 539 N N . GLY A 1 72 ? 7.930 -7.368 -18.140 1.00 89.12 72 GLY A N 1
ATOM 540 C CA . GLY A 1 72 ? 8.355 -8.156 -16.981 1.00 89.12 72 GLY A CA 1
ATOM 541 C C . GLY A 1 72 ? 8.643 -7.309 -15.733 1.00 89.12 72 GLY A C 1
ATOM 542 O O . GLY A 1 72 ? 8.922 -7.867 -14.674 1.00 89.12 72 GLY A O 1
ATOM 543 N N . GLY A 1 73 ? 8.597 -5.976 -15.845 1.00 88.81 73 GLY A N 1
ATOM 544 C CA . GLY A 1 73 ? 8.792 -5.031 -14.744 1.00 88.81 73 GLY A CA 1
ATOM 545 C C . GLY A 1 73 ? 7.505 -4.298 -14.356 1.00 88.81 73 GLY A C 1
ATOM 546 O O . GLY A 1 73 ? 6.516 -4.303 -15.083 1.00 88.81 73 G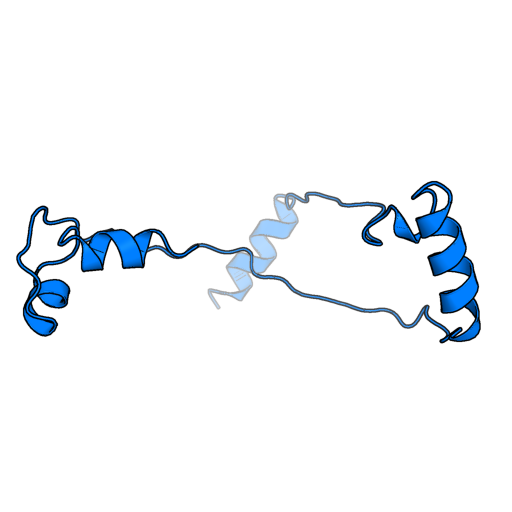LY A O 1
ATOM 547 N N . ASN A 1 74 ? 7.520 -3.627 -13.203 1.00 91.00 74 ASN A N 1
ATOM 548 C CA . ASN A 1 74 ? 6.408 -2.786 -12.733 1.00 91.00 74 ASN A CA 1
ATOM 549 C C . ASN A 1 74 ? 6.603 -1.286 -13.046 1.00 91.00 74 ASN A C 1
ATOM 551 O O . ASN A 1 74 ? 5.787 -0.468 -12.626 1.00 91.00 74 ASN A O 1
ATOM 555 N N . GLY A 1 75 ? 7.684 -0.928 -13.751 1.00 89.75 75 GLY A N 1
ATOM 556 C CA . GLY A 1 75 ? 8.038 0.455 -14.088 1.00 89.75 75 GLY A CA 1
ATOM 557 C C . GLY A 1 75 ? 8.741 1.243 -12.976 1.00 89.75 75 GLY A C 1
ATOM 558 O O . GLY A 1 75 ? 8.927 2.447 -13.128 1.00 89.75 75 GLY A O 1
ATOM 559 N N . VAL A 1 76 ? 9.129 0.600 -11.867 1.00 92.31 76 VAL A N 1
ATOM 560 C CA . VAL A 1 76 ? 9.894 1.218 -10.774 1.00 92.31 76 VAL A CA 1
ATOM 561 C C . VAL A 1 76 ? 11.278 0.574 -10.692 1.00 92.31 76 VAL A C 1
ATOM 563 O O . VAL A 1 76 ? 11.474 -0.424 -10.001 1.00 92.31 76 VAL A O 1
ATOM 566 N N . ASP A 1 77 ? 12.246 1.166 -11.392 1.00 94.06 77 ASP A N 1
ATOM 567 C CA . ASP A 1 77 ? 13.607 0.618 -11.492 1.00 94.06 77 ASP A CA 1
ATOM 568 C C . ASP A 1 77 ? 14.525 1.014 -10.318 1.00 94.06 77 ASP A C 1
ATOM 570 O O . ASP A 1 77 ? 15.549 0.372 -10.085 1.00 94.06 77 ASP A O 1
ATOM 574 N N . ALA A 1 78 ? 14.179 2.065 -9.562 1.00 95.19 78 ALA A N 1
ATOM 575 C CA . ALA A 1 78 ? 14.963 2.544 -8.422 1.00 95.19 78 ALA A CA 1
ATOM 576 C C . ALA A 1 78 ? 14.071 3.079 -7.293 1.00 95.19 78 ALA A C 1
ATOM 578 O O . ALA A 1 78 ? 13.088 3.778 -7.535 1.00 95.19 78 ALA A O 1
ATOM 579 N N . VAL A 1 79 ? 14.446 2.776 -6.047 1.00 95.06 79 VAL A N 1
ATOM 580 C CA . VAL A 1 79 ? 13.753 3.227 -4.831 1.00 95.06 79 VAL A CA 1
ATOM 581 C C . VAL A 1 79 ? 14.787 3.586 -3.769 1.00 95.06 79 VAL A C 1
ATOM 583 O O . VAL A 1 79 ? 15.782 2.881 -3.603 1.00 95.06 79 VAL A O 1
ATOM 586 N N . ILE A 1 80 ? 14.533 4.660 -3.022 1.00 95.50 80 ILE A N 1
ATOM 587 C CA . ILE A 1 80 ? 15.353 5.074 -1.881 1.00 95.50 80 ILE A CA 1
ATOM 588 C C . ILE A 1 80 ? 14.517 5.085 -0.600 1.00 95.50 80 ILE A C 1
ATOM 590 O O . ILE A 1 80 ? 13.346 5.459 -0.610 1.00 95.50 80 ILE A O 1
ATOM 594 N N . LYS A 1 81 ? 15.132 4.692 0.518 1.00 94.50 81 LYS A N 1
ATOM 595 C CA . LYS A 1 81 ? 14.585 4.884 1.864 1.00 94.50 81 LYS A CA 1
ATOM 596 C C . LYS A 1 81 ? 15.387 5.993 2.531 1.00 94.50 81 LYS A C 1
ATOM 598 O O . LYS A 1 81 ? 16.588 5.834 2.729 1.00 94.50 81 LYS A O 1
ATOM 603 N N . ILE A 1 82 ? 14.732 7.103 2.845 1.00 90.75 82 ILE A N 1
ATOM 604 C CA . ILE A 1 82 ? 15.377 8.288 3.415 1.00 90.75 82 ILE A CA 1
ATOM 605 C C . ILE A 1 82 ? 15.143 8.365 4.924 1.00 90.75 82 ILE A C 1
ATOM 607 O O . ILE A 1 82 ? 14.094 7.960 5.422 1.00 90.75 82 ILE A O 1
ATOM 611 N N . CYS A 1 83 ? 16.134 8.887 5.640 1.00 87.19 83 CYS A N 1
ATOM 612 C CA . CYS A 1 83 ? 16.022 9.306 7.030 1.00 87.19 83 CYS A CA 1
ATOM 613 C C . CYS A 1 83 ? 16.531 10.752 7.095 1.00 87.19 83 CYS A C 1
ATOM 615 O O . CYS A 1 83 ? 17.642 10.983 6.616 1.00 87.19 83 CYS A O 1
ATOM 617 N N . PRO A 1 84 ? 15.753 11.707 7.629 1.00 88.25 84 PRO A N 1
ATOM 618 C CA . PRO A 1 84 ? 16.188 13.098 7.729 1.00 88.25 84 PRO A CA 1
ATOM 619 C C . PRO A 1 84 ? 17.425 13.263 8.617 1.00 88.25 84 PRO A C 1
ATOM 621 O O . PRO A 1 84 ? 17.618 12.494 9.566 1.00 88.25 84 PRO A O 1
ATOM 624 N N . TRP A 1 85 ? 18.222 14.291 8.337 1.00 85.31 85 TRP A N 1
ATOM 625 C CA . TRP A 1 85 ? 19.310 14.738 9.213 1.00 85.31 85 TRP A CA 1
ATOM 626 C C . TRP A 1 85 ? 18.779 15.562 10.399 1.00 85.31 85 TRP A C 1
ATOM 628 O O . TRP A 1 85 ? 17.651 16.060 10.378 1.00 85.31 85 TRP A O 1
ATOM 638 N N . GLU A 1 86 ? 19.589 15.733 11.452 1.00 84.00 86 GLU A N 1
ATOM 639 C CA . GLU A 1 86 ? 19.180 16.480 12.657 1.00 84.00 86 GLU A CA 1
ATOM 640 C C . GLU A 1 86 ? 18.747 17.925 12.347 1.00 84.00 86 GLU A C 1
ATOM 642 O O . GLU A 1 86 ? 17.772 18.424 12.907 1.00 84.00 86 GLU A O 1
ATOM 647 N N . ASP A 1 87 ? 19.428 18.606 11.428 1.00 82.88 87 ASP A N 1
ATOM 648 C CA . ASP A 1 87 ? 19.152 19.993 11.039 1.00 82.88 87 ASP A CA 1
ATOM 649 C C . ASP A 1 87 ? 17.942 20.152 10.095 1.00 82.88 87 ASP A C 1
ATOM 651 O O . ASP A 1 87 ? 17.396 21.255 9.958 1.00 82.88 87 ASP A O 1
ATOM 655 N N . GLU A 1 88 ? 17.491 19.062 9.471 1.00 78.69 88 GLU A N 1
ATOM 656 C CA . GLU A 1 88 ? 16.217 18.977 8.748 1.00 78.69 88 GLU A CA 1
ATOM 657 C C . GLU A 1 88 ? 15.048 18.744 9.720 1.00 78.69 88 GLU A C 1
ATOM 659 O O . GLU A 1 88 ? 13.964 19.299 9.533 1.00 78.69 88 GLU A O 1
ATOM 664 N N . TYR A 1 89 ? 15.285 17.996 10.803 1.00 64.50 89 TYR A N 1
ATOM 665 C CA . TYR A 1 89 ? 14.280 17.607 11.797 1.00 64.50 89 TYR A CA 1
ATOM 666 C C . TYR A 1 89 ? 13.710 18.799 12.591 1.00 64.50 89 TYR A C 1
ATOM 668 O O . TYR A 1 89 ? 12.498 18.912 12.792 1.00 64.50 89 TYR A O 1
ATOM 676 N N . TRP A 1 90 ? 14.567 19.734 13.020 1.00 54.06 90 TRP A N 1
ATOM 677 C CA . TRP A 1 90 ? 14.157 20.868 13.865 1.00 54.06 90 TRP A CA 1
ATOM 678 C C . TRP A 1 90 ? 13.357 21.952 13.133 1.00 54.06 90 TRP A C 1
ATOM 680 O O . TRP A 1 90 ? 12.569 22.665 13.757 1.00 54.06 90 TRP A O 1
ATOM 690 N N . LYS A 1 91 ? 13.530 22.082 11.813 1.00 56.16 91 LYS A N 1
ATOM 691 C CA . LYS A 1 91 ? 12.823 23.096 11.013 1.00 56.16 91 LYS A CA 1
ATOM 692 C C . LYS A 1 91 ? 11.329 22.790 10.885 1.00 56.16 91 LYS A C 1
ATOM 694 O O . LYS A 1 91 ? 10.533 23.723 10.832 1.00 56.16 91 LYS A O 1
ATOM 699 N N . GLU A 1 92 ? 10.954 21.512 10.882 1.00 56.91 92 GLU A N 1
ATOM 700 C CA . GLU A 1 92 ? 9.562 21.087 10.705 1.00 56.91 92 GLU A CA 1
ATOM 701 C C . GLU A 1 92 ? 8.761 21.140 12.020 1.00 56.91 92 GLU A C 1
ATOM 703 O O . GLU A 1 92 ? 7.647 21.662 12.039 1.00 56.91 92 GLU A O 1
ATOM 708 N N . LEU A 1 93 ? 9.349 20.719 13.149 1.00 54.59 93 LEU A N 1
ATOM 709 C CA . LEU A 1 93 ? 8.707 20.793 14.473 1.00 54.59 93 LEU A CA 1
ATOM 710 C C . LEU A 1 93 ? 8.386 22.238 14.893 1.00 54.59 93 LEU A C 1
ATOM 712 O O . LEU A 1 93 ? 7.265 22.516 15.313 1.00 54.59 93 LEU A O 1
ATOM 716 N N . CYS A 1 94 ? 9.319 23.177 14.699 1.00 51.59 94 CYS A N 1
ATOM 717 C CA . CYS A 1 94 ? 9.099 24.593 15.017 1.00 51.59 94 CYS A CA 1
ATOM 718 C C . CYS A 1 94 ? 8.008 25.257 14.156 1.00 51.59 94 CYS A C 1
ATOM 720 O O . CYS A 1 94 ? 7.440 26.262 14.575 1.00 51.59 94 CYS A O 1
ATOM 722 N N . ARG A 1 95 ? 7.704 24.718 12.966 1.00 51.75 95 ARG A N 1
ATOM 723 C CA . ARG A 1 95 ? 6.664 25.252 12.071 1.00 51.75 95 ARG A CA 1
ATOM 724 C C . ARG A 1 95 ? 5.261 24.754 12.425 1.00 51.75 95 ARG A C 1
ATOM 726 O O . ARG A 1 95 ? 4.289 25.407 12.067 1.00 51.75 95 ARG A O 1
ATOM 733 N N . GLN A 1 96 ? 5.161 23.614 13.109 1.00 50.56 96 GLN A N 1
ATOM 734 C CA . GLN A 1 96 ? 3.893 23.000 13.525 1.00 50.56 96 GLN A CA 1
ATOM 735 C C . GLN A 1 96 ? 3.450 23.420 14.937 1.00 50.56 96 GLN A C 1
ATOM 737 O O . GLN A 1 96 ? 2.282 23.257 15.279 1.00 50.56 96 GLN A O 1
ATOM 742 N N . THR A 1 97 ? 4.354 23.979 15.749 1.00 48.44 97 THR A N 1
ATOM 743 C CA . THR A 1 97 ? 4.066 24.486 17.106 1.00 48.44 97 THR A CA 1
ATOM 744 C C . THR A 1 97 ? 3.992 26.019 17.197 1.00 48.44 97 THR A C 1
ATOM 746 O O . THR A 1 97 ? 4.111 26.556 18.299 1.00 48.44 97 THR A O 1
ATOM 749 N N . GLY A 1 98 ? 3.857 26.719 16.064 1.00 39.47 98 GLY A N 1
ATOM 750 C CA . GLY A 1 98 ? 3.733 28.182 15.973 1.00 39.47 98 GLY A CA 1
ATOM 751 C C . GLY A 1 98 ? 2.313 28.636 15.678 1.00 39.47 98 GLY A C 1
ATOM 752 O O . GLY A 1 98 ? 1.769 28.176 14.652 1.00 39.47 98 GLY A O 1
#

Organism: NCBI:txid153914